Protein AF-A0A7C7J9K8-F1 (afdb_monomer_lite)

Structure (mmCIF, N/CA/C/O backbone):
data_AF-A0A7C7J9K8-F1
#
_entry.id   AF-A0A7C7J9K8-F1
#
loop_
_atom_site.group_PDB
_atom_site.id
_atom_site.type_symbol
_atom_site.label_atom_id
_atom_site.label_alt_id
_atom_site.label_comp_id
_atom_site.label_asym_id
_atom_site.label_entity_id
_atom_site.label_seq_id
_atom_site.pdbx_PDB_ins_code
_atom_site.Cartn_x
_atom_site.Cartn_y
_atom_site.Cartn_z
_atom_site.occupancy
_atom_site.B_iso_or_equiv
_atom_site.auth_seq_id
_atom_site.auth_comp_id
_atom_site.auth_asym_id
_atom_site.auth_atom_id
_atom_site.pdbx_PDB_model_num
ATOM 1 N N . MET A 1 1 ? -30.390 29.914 48.463 1.00 43.97 1 MET A N 1
ATOM 2 C CA . MET A 1 1 ? -29.384 30.238 47.428 1.00 43.97 1 MET A CA 1
ATOM 3 C C . MET A 1 1 ? -29.355 29.061 46.465 1.00 43.97 1 MET A C 1
ATOM 5 O O . MET A 1 1 ? -28.785 28.026 46.788 1.00 43.97 1 MET A O 1
ATOM 9 N N . ASN A 1 2 ? -30.111 29.156 45.372 1.00 30.95 2 ASN A N 1
ATOM 10 C CA . ASN A 1 2 ? -30.405 28.016 44.503 1.00 30.95 2 ASN A CA 1
ATOM 11 C C . ASN A 1 2 ? -29.236 27.807 43.539 1.00 30.95 2 ASN A C 1
ATOM 13 O O . ASN A 1 2 ? -28.981 28.655 42.688 1.00 30.95 2 ASN A O 1
ATOM 17 N N . LYS A 1 3 ? -28.516 26.690 43.676 1.00 35.69 3 LYS A N 1
ATOM 18 C CA . LYS A 1 3 ? -27.518 26.272 42.690 1.00 35.69 3 LYS A CA 1
ATOM 19 C C . LYS A 1 3 ? -28.243 25.517 41.580 1.00 35.69 3 LYS A C 1
ATOM 21 O O . LYS A 1 3 ? -28.665 24.383 41.775 1.00 35.69 3 LYS A O 1
ATOM 26 N N . ILE A 1 4 ? -28.422 26.177 40.442 1.00 40.78 4 ILE A N 1
ATOM 27 C CA . ILE A 1 4 ? -28.878 25.548 39.203 1.00 40.78 4 ILE A CA 1
ATOM 28 C C . ILE A 1 4 ? -27.698 24.726 38.675 1.00 40.78 4 ILE A C 1
ATOM 30 O O . ILE A 1 4 ? -26.663 25.285 38.319 1.00 40.78 4 ILE A O 1
ATOM 34 N N . ILE A 1 5 ? -27.831 23.401 38.681 1.00 48.50 5 ILE A N 1
ATOM 35 C CA . ILE A 1 5 ? -26.876 22.486 38.051 1.00 48.50 5 ILE A CA 1
ATOM 36 C C . ILE A 1 5 ? -27.398 22.222 36.639 1.00 48.50 5 ILE A C 1
ATOM 38 O O . ILE A 1 5 ? -28.446 21.607 36.468 1.00 48.50 5 ILE A O 1
A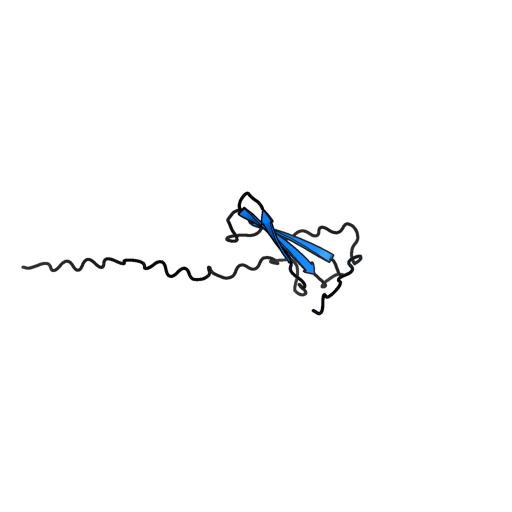TOM 42 N N . ILE A 1 6 ? -26.689 22.730 35.631 1.00 48.41 6 ILE A N 1
ATOM 43 C CA . ILE A 1 6 ? -26.963 22.439 34.221 1.00 48.41 6 ILE A CA 1
ATOM 44 C C . ILE A 1 6 ? -26.190 21.168 33.874 1.00 48.41 6 ILE A C 1
ATOM 46 O O . ILE A 1 6 ? -24.976 21.202 33.681 1.00 48.41 6 ILE A O 1
ATOM 50 N N . THR A 1 7 ? -26.879 20.032 33.822 1.00 47.09 7 THR A N 1
ATOM 51 C CA . THR A 1 7 ? -26.310 18.784 33.306 1.00 47.09 7 THR A CA 1
ATOM 52 C C . THR A 1 7 ? -26.476 18.771 31.788 1.00 47.09 7 THR A C 1
ATOM 54 O O . THR A 1 7 ? -27.569 18.534 31.280 1.00 47.09 7 THR A O 1
ATOM 57 N N . LEU A 1 8 ? -25.398 19.041 31.048 1.00 47.50 8 LEU A N 1
ATOM 58 C CA . LEU A 1 8 ? -25.339 18.794 29.606 1.00 47.50 8 LEU A CA 1
ATOM 59 C C . LEU A 1 8 ? -25.210 17.285 29.382 1.00 47.50 8 LEU A C 1
ATOM 61 O O . LEU A 1 8 ? -24.122 16.722 29.476 1.00 47.50 8 LEU A O 1
ATOM 65 N N . ILE A 1 9 ? -26.327 16.620 29.094 1.00 54.47 9 ILE A N 1
ATOM 66 C CA . ILE A 1 9 ? -26.296 15.273 28.525 1.00 54.47 9 ILE A CA 1
ATOM 67 C C . ILE A 1 9 ? -25.876 15.442 27.063 1.00 54.47 9 ILE A C 1
ATOM 69 O O . ILE A 1 9 ? -26.702 15.739 26.202 1.00 54.47 9 ILE A O 1
ATOM 73 N N . PHE A 1 10 ? -24.585 15.278 26.774 1.00 43.56 10 PHE A N 1
ATOM 74 C CA . PHE A 1 10 ? -24.128 15.032 25.408 1.00 43.56 10 PHE A CA 1
ATOM 75 C C . PHE A 1 10 ? -24.574 13.612 25.040 1.00 43.56 10 PHE A C 1
ATOM 77 O O . PHE A 1 10 ? -23.841 12.643 25.211 1.00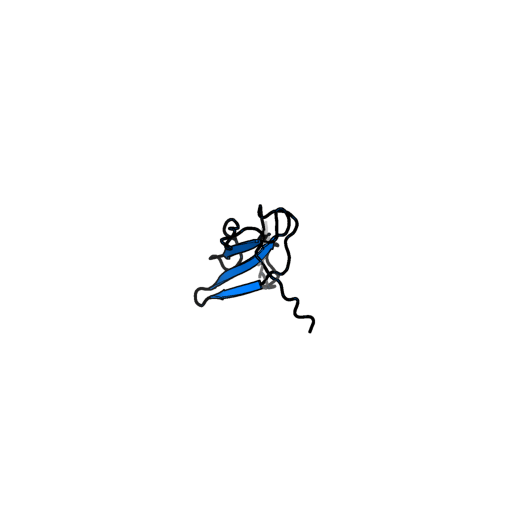 43.56 10 PHE A O 1
ATOM 84 N N . SER A 1 11 ? -25.820 13.465 24.582 1.00 45.25 11 SER A N 1
ATOM 85 C CA . SER A 1 11 ? -26.163 12.318 23.745 1.00 45.25 11 SER A CA 1
ATOM 86 C C . SER A 1 11 ? -25.399 12.520 22.448 1.00 45.25 11 SER A C 1
ATOM 88 O O . SER A 1 11 ? -25.842 13.266 21.575 1.00 45.25 11 SER A O 1
ATOM 90 N N . THR A 1 12 ? -24.213 11.925 22.339 1.00 54.22 12 THR A N 1
ATOM 91 C CA . THR A 1 12 ? -23.546 11.812 21.048 1.00 54.22 12 THR A CA 1
ATOM 92 C C . THR A 1 12 ? -24.415 10.895 20.208 1.00 54.22 12 THR A C 1
ATOM 94 O O . THR A 1 12 ? -24.340 9.672 20.306 1.00 54.22 12 THR A O 1
ATOM 97 N N . PHE A 1 13 ? -25.290 11.498 19.409 1.00 54.56 13 PHE A N 1
ATOM 98 C CA . PHE A 1 13 ? -25.756 10.864 18.193 1.00 54.56 13 PHE A CA 1
ATOM 99 C C . PHE A 1 13 ? -24.503 10.351 17.480 1.00 54.56 13 PHE A C 1
ATOM 101 O O . PHE A 1 13 ? -23.617 11.144 17.159 1.00 54.56 13 PHE A O 1
ATOM 108 N N . LEU A 1 14 ? -24.397 9.028 17.317 1.00 55.50 14 LEU A N 1
ATOM 109 C CA . LEU A 1 14 ? -23.422 8.400 16.433 1.00 55.50 14 LEU A CA 1
ATOM 110 C C . LEU A 1 14 ? -23.744 8.878 15.011 1.00 55.50 14 LEU A C 1
ATOM 112 O O . LEU A 1 14 ? -24.429 8.203 14.246 1.00 55.50 14 LEU A O 1
ATOM 116 N N . LEU A 1 15 ? -23.294 10.076 14.658 1.00 55.09 15 LEU A N 1
ATOM 117 C CA . LEU A 1 15 ? -23.030 10.385 13.270 1.00 55.09 15 LEU A CA 1
ATOM 118 C C . LEU A 1 15 ? -21.772 9.582 12.958 1.00 55.09 15 LEU A C 1
ATOM 120 O O . LEU A 1 15 ? -20.671 9.965 13.344 1.00 55.09 15 LEU A O 1
ATOM 124 N N . ALA A 1 16 ? -21.966 8.392 12.392 1.00 60.75 16 ALA A N 1
ATOM 125 C CA . ALA A 1 16 ? -20.881 7.629 11.805 1.00 60.75 16 ALA A CA 1
ATOM 126 C C . ALA A 1 16 ? -20.365 8.444 10.615 1.00 60.75 16 ALA A C 1
ATOM 128 O O . ALA A 1 16 ? -20.893 8.348 9.510 1.00 60.75 16 ALA A O 1
ATOM 129 N N . ASP A 1 17 ? -19.407 9.321 10.887 1.00 79.38 17 ASP A N 1
ATOM 130 C CA . ASP A 1 17 ? -18.626 10.002 9.869 1.00 79.38 17 ASP A CA 1
ATOM 131 C C . ASP A 1 17 ? -17.344 9.204 9.609 1.00 79.38 17 ASP A C 1
ATOM 133 O O . ASP A 1 17 ? -16.968 8.315 10.386 1.00 79.38 17 ASP A O 1
ATOM 137 N N . PHE A 1 18 ? -16.670 9.508 8.507 1.00 83.00 18 PHE A N 1
ATOM 138 C CA . PHE A 1 18 ? -15.359 8.946 8.235 1.00 83.00 18 PHE A CA 1
ATOM 139 C C . PHE A 1 18 ? -14.364 9.375 9.318 1.00 83.00 18 PHE A C 1
ATOM 141 O O . PHE A 1 18 ? -14.387 10.500 9.823 1.00 83.00 18 PHE A O 1
ATOM 148 N N . SER A 1 19 ? -13.453 8.469 9.665 1.00 84.94 19 SER A N 1
ATOM 149 C CA . SER A 1 19 ? -12.286 8.828 10.465 1.00 84.94 19 SER A CA 1
ATOM 150 C C . SER A 1 19 ? -11.404 9.829 9.713 1.00 84.94 19 SER A C 1
ATOM 152 O O . SER A 1 19 ? -11.558 10.059 8.513 1.00 84.94 19 SER A O 1
ATOM 154 N N . ALA A 1 20 ? -10.406 10.381 10.405 1.00 89.38 20 ALA A N 1
ATOM 155 C CA . ALA A 1 20 ? -9.347 11.128 9.737 1.00 89.38 20 ALA A CA 1
ATOM 156 C C . ALA A 1 20 ? -8.680 10.282 8.633 1.00 89.38 20 ALA A C 1
ATOM 158 O O . ALA A 1 20 ? -8.549 9.062 8.760 1.00 89.38 20 ALA A O 1
ATOM 159 N N . ASN A 1 21 ? -8.238 10.950 7.564 1.00 92.81 21 ASN A N 1
ATOM 160 C CA . ASN A 1 21 ? -7.526 10.305 6.465 1.00 92.81 21 ASN A CA 1
ATOM 161 C C . ASN A 1 21 ? -6.204 9.704 6.953 1.00 92.81 21 ASN A C 1
ATOM 163 O O . ASN A 1 21 ? -5.415 10.379 7.616 1.00 92.81 21 ASN A O 1
ATOM 167 N N . VAL A 1 22 ? -5.929 8.467 6.543 1.00 94.75 22 VAL A N 1
ATOM 168 C CA . VAL A 1 22 ? -4.664 7.778 6.812 1.00 94.75 22 VAL A CA 1
ATOM 169 C C . VAL A 1 22 ? -3.912 7.591 5.502 1.00 94.75 22 VAL A C 1
ATOM 171 O O . VAL A 1 22 ? -4.424 7.008 4.546 1.00 94.75 22 VAL A O 1
ATOM 174 N N . GLN A 1 23 ? -2.675 8.083 5.443 1.00 95.88 23 GLN A N 1
ATOM 175 C CA . GLN A 1 23 ? -1.821 7.885 4.277 1.00 95.88 23 GLN A CA 1
ATOM 176 C C . GLN A 1 23 ? -1.173 6.496 4.328 1.00 95.88 23 GLN A C 1
ATOM 178 O O . GLN A 1 23 ? -0.167 6.293 5.001 1.00 95.88 23 GLN A O 1
ATOM 183 N N . VAL A 1 24 ? -1.726 5.549 3.570 1.00 97.75 24 VAL A N 1
ATOM 184 C CA . VAL A 1 24 ? -1.219 4.166 3.493 1.00 97.75 24 VAL A CA 1
ATOM 185 C C . VAL A 1 24 ? 0.190 4.100 2.896 1.00 97.75 24 VAL A C 1
ATOM 187 O O . VAL A 1 24 ? 1.046 3.368 3.379 1.00 97.75 24 VAL A O 1
ATOM 190 N N . SER A 1 25 ? 0.458 4.900 1.862 1.00 96.44 25 SER A N 1
ATOM 191 C CA . SER A 1 25 ? 1.734 4.910 1.138 1.00 96.44 25 SER A CA 1
ATOM 192 C C . SER A 1 25 ? 2.808 5.778 1.810 1.00 96.44 25 SER A C 1
ATOM 194 O O . SER A 1 25 ? 3.711 6.280 1.135 1.00 96.44 25 SER A O 1
ATOM 196 N N . ALA A 1 26 ? 2.699 6.026 3.119 1.00 93.81 26 ALA A N 1
ATOM 197 C CA . ALA A 1 26 ? 3.655 6.854 3.844 1.00 93.81 26 ALA A CA 1
ATOM 198 C C . ALA A 1 26 ? 5.082 6.306 3.661 1.00 93.81 26 ALA A C 1
ATOM 200 O O . ALA A 1 26 ? 5.340 5.127 3.889 1.00 93.81 26 ALA A O 1
ATOM 201 N N . ASN A 1 27 ? 6.013 7.169 3.243 1.00 89.75 27 ASN A N 1
ATOM 202 C CA . ASN A 1 27 ? 7.406 6.824 2.915 1.00 89.75 27 ASN A CA 1
ATOM 203 C C . ASN A 1 27 ? 7.603 5.891 1.702 1.00 89.75 27 ASN A C 1
ATOM 205 O O . ASN A 1 27 ? 8.729 5.480 1.440 1.00 89.75 27 ASN A O 1
ATOM 209 N N . ALA A 1 28 ? 6.558 5.597 0.923 1.00 88.38 28 ALA A N 1
ATOM 210 C CA . ALA A 1 28 ? 6.665 4.801 -0.304 1.00 88.38 28 ALA A CA 1
ATOM 211 C C . ALA A 1 28 ? 6.974 5.646 -1.551 1.00 88.38 28 ALA A C 1
ATOM 213 O O . ALA A 1 28 ? 6.772 5.175 -2.662 1.00 88.38 28 ALA A O 1
ATOM 214 N N . GLY A 1 29 ? 7.422 6.891 -1.371 1.00 89.19 29 GLY A N 1
ATOM 215 C CA . GLY A 1 29 ? 7.626 7.851 -2.452 1.00 89.19 29 GLY A CA 1
ATOM 216 C C . GLY A 1 29 ? 6.351 8.600 -2.859 1.00 89.19 29 GLY A C 1
ATOM 217 O O . GLY A 1 29 ? 5.329 8.550 -2.168 1.00 89.19 29 GLY A O 1
ATOM 218 N N . SER A 1 30 ? 6.424 9.331 -3.965 1.00 91.50 30 SER A N 1
ATOM 219 C CA . SER A 1 30 ? 5.426 10.303 -4.418 1.00 91.50 30 SER A CA 1
ATOM 220 C C . SER A 1 30 ? 4.569 9.787 -5.572 1.00 91.50 30 SER A C 1
ATOM 222 O O . SER A 1 30 ? 3.392 10.144 -5.644 1.00 91.50 30 SER A O 1
ATOM 224 N N . TYR A 1 31 ? 5.101 8.935 -6.457 1.00 94.50 31 TYR A N 1
ATOM 225 C CA . TYR A 1 31 ? 4.376 8.516 -7.661 1.00 94.50 31 TYR A CA 1
ATOM 226 C C . TYR A 1 31 ? 3.618 7.193 -7.486 1.00 94.50 31 TYR A C 1
ATOM 228 O O . TYR A 1 31 ? 3.871 6.203 -8.175 1.00 94.50 31 TYR A O 1
ATOM 236 N N . ASN A 1 32 ? 2.676 7.194 -6.540 1.00 94.69 32 ASN A N 1
ATOM 237 C CA . ASN A 1 32 ? 1.824 6.050 -6.207 1.00 94.69 32 ASN A CA 1
ATOM 238 C C . ASN A 1 32 ? 0.538 6.053 -7.048 1.00 94.69 32 ASN A C 1
ATOM 240 O O . ASN A 1 32 ? -0.120 7.086 -7.179 1.00 94.69 32 ASN A O 1
ATOM 244 N N . LYS A 1 33 ? 0.158 4.904 -7.610 1.00 93.25 33 LYS A N 1
ATOM 245 C CA . LYS A 1 33 ? -1.018 4.754 -8.478 1.00 93.25 33 LYS A CA 1
ATOM 246 C C . LYS A 1 33 ? -1.604 3.347 -8.404 1.00 93.25 33 LYS A C 1
ATOM 248 O O . LYS A 1 33 ? -0.947 2.424 -7.934 1.00 93.25 33 LYS A O 1
ATOM 253 N N . MET A 1 34 ? -2.812 3.197 -8.947 1.00 93.38 34 MET A N 1
ATOM 254 C CA . MET A 1 34 ? -3.497 1.906 -9.097 1.00 93.38 34 MET A CA 1
ATOM 255 C C . MET A 1 34 ? -3.580 1.123 -7.777 1.00 93.38 34 MET A C 1
ATOM 257 O O . MET A 1 34 ? -3.063 0.008 -7.705 1.00 93.38 34 MET A O 1
ATOM 261 N N . PRO A 1 35 ? -4.155 1.720 -6.714 1.00 95.69 35 PRO A N 1
ATOM 262 C CA . PRO A 1 35 ? -4.356 0.987 -5.482 1.00 95.69 35 PRO A CA 1
ATOM 263 C C . PRO A 1 35 ? -5.415 -0.100 -5.682 1.00 95.69 35 PRO A C 1
ATOM 265 O O . PRO A 1 35 ? -6.402 0.112 -6.387 1.00 95.69 35 PRO A O 1
ATOM 268 N N . ASP A 1 36 ? -5.223 -1.224 -5.007 1.00 96.88 36 ASP A N 1
ATOM 269 C CA . ASP A 1 36 ? -6.242 -2.247 -4.803 1.00 96.88 36 ASP A CA 1
ATOM 270 C C . ASP A 1 36 ? -6.295 -2.620 -3.316 1.00 96.88 36 ASP A C 1
ATOM 272 O O . ASP A 1 36 ? -5.290 -2.506 -2.599 1.00 96.88 36 ASP A O 1
ATOM 276 N N . ILE A 1 37 ? -7.477 -3.006 -2.838 1.00 97.75 37 ILE A N 1
ATOM 277 C CA . ILE A 1 37 ? -7.759 -3.206 -1.415 1.00 97.75 37 ILE A CA 1
ATOM 278 C C . ILE A 1 37 ? -8.655 -4.422 -1.179 1.00 97.75 37 ILE A C 1
ATOM 280 O O . ILE A 1 37 ? -9.681 -4.600 -1.830 1.00 97.75 37 ILE A O 1
ATOM 284 N N . ALA A 1 38 ? -8.294 -5.232 -0.186 1.00 98.38 38 ALA A N 1
ATOM 285 C CA . ALA A 1 38 ? -9.092 -6.363 0.274 1.00 98.38 38 ALA A CA 1
ATOM 286 C C . ALA A 1 38 ? -9.098 -6.440 1.805 1.00 98.38 38 ALA A C 1
ATOM 288 O O . ALA A 1 38 ? -8.150 -6.007 2.460 1.00 98.38 38 ALA A O 1
ATOM 289 N N . VAL A 1 39 ? -10.157 -7.015 2.378 1.00 98.56 39 VAL A N 1
ATOM 290 C CA . VAL A 1 39 ? -10.276 -7.253 3.823 1.00 98.56 39 VAL A CA 1
ATOM 291 C C . VAL A 1 39 ? -10.431 -8.750 4.067 1.00 98.56 39 VAL A C 1
ATOM 293 O O . VAL A 1 39 ? -11.275 -9.388 3.436 1.00 98.56 39 VAL A O 1
ATOM 296 N N . ASP A 1 40 ? -9.601 -9.316 4.943 1.00 98.19 40 ASP A N 1
ATOM 297 C CA . ASP A 1 40 ? -9.672 -10.736 5.299 1.00 98.19 40 ASP A CA 1
ATOM 298 C C . ASP A 1 40 ? -10.756 -11.025 6.360 1.00 98.19 40 ASP A C 1
ATOM 300 O O . ASP A 1 40 ? -11.400 -10.124 6.900 1.00 98.19 40 ASP A O 1
ATOM 304 N N . GLY A 1 41 ? -10.960 -12.305 6.691 1.00 98.06 41 GLY A N 1
ATOM 305 C CA . GLY A 1 41 ? -11.960 -12.724 7.682 1.00 98.06 41 GLY A CA 1
ATOM 306 C C . GLY A 1 41 ? -11.680 -12.272 9.123 1.00 98.06 41 GLY A C 1
ATOM 307 O O . GLY A 1 41 ? -12.581 -12.330 9.955 1.00 98.06 41 GLY A O 1
ATOM 308 N N . ASN A 1 42 ? -10.463 -11.808 9.418 1.00 97.75 42 ASN A N 1
ATOM 309 C CA . ASN A 1 42 ? -10.091 -11.246 10.718 1.00 97.75 42 ASN A CA 1
ATOM 310 C C . ASN A 1 42 ? -10.259 -9.717 10.751 1.00 97.75 42 ASN A C 1
ATOM 312 O O . ASN A 1 42 ? -9.998 -9.092 11.778 1.00 97.75 42 ASN A O 1
ATOM 316 N N . GLY A 1 43 ? -10.676 -9.104 9.638 1.00 97.69 43 GLY A N 1
ATOM 317 C CA . GLY A 1 43 ? -10.764 -7.656 9.497 1.00 97.69 43 GLY A CA 1
ATOM 318 C C . GLY A 1 43 ? -9.420 -6.980 9.213 1.00 97.69 43 GLY A C 1
ATOM 319 O O . GLY A 1 43 ? -9.338 -5.755 9.341 1.00 97.69 43 GLY A O 1
ATOM 320 N N . THR A 1 44 ? -8.386 -7.741 8.833 1.00 98.69 44 THR A N 1
ATOM 321 C CA . THR A 1 44 ? -7.116 -7.184 8.353 1.00 98.69 44 THR A CA 1
ATOM 322 C C . THR A 1 44 ? -7.352 -6.528 7.002 1.00 98.69 44 THR A C 1
ATOM 324 O O . THR A 1 44 ? -7.849 -7.168 6.076 1.00 98.69 44 THR A O 1
ATOM 327 N N . VAL A 1 45 ? -6.964 -5.264 6.869 1.00 98.62 45 VAL A N 1
ATOM 328 C CA . VAL A 1 45 ? -7.018 -4.541 5.597 1.00 98.62 45 VAL A CA 1
ATOM 329 C C . VAL A 1 45 ? -5.692 -4.726 4.874 1.00 98.62 45 VAL A C 1
ATOM 331 O O . VAL A 1 45 ? -4.635 -4.438 5.433 1.00 98.62 45 VAL A O 1
ATOM 334 N N . HIS A 1 46 ? -5.747 -5.172 3.628 1.00 98.62 46 HIS A N 1
ATOM 335 C CA . HIS A 1 46 ? -4.611 -5.373 2.738 1.00 98.62 46 HIS A CA 1
ATOM 336 C C . HIS A 1 46 ? -4.684 -4.352 1.613 1.00 98.62 46 HIS A 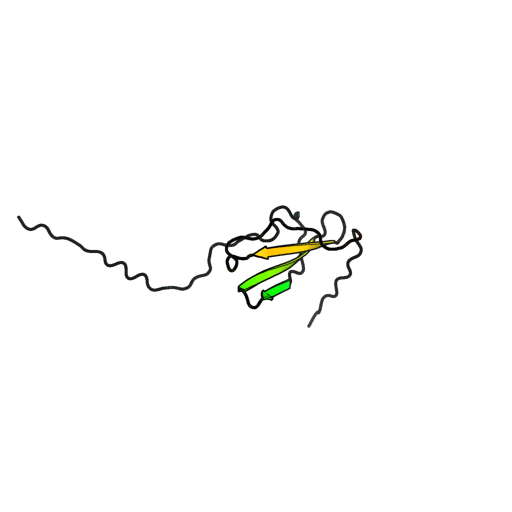C 1
ATOM 338 O O . HIS A 1 46 ? -5.698 -4.292 0.923 1.00 98.62 46 HIS A O 1
ATOM 344 N N . VAL A 1 47 ? -3.624 -3.572 1.411 1.00 98.44 47 VAL A N 1
ATOM 345 C CA . VAL A 1 47 ? -3.555 -2.586 0.328 1.00 98.44 47 VAL A CA 1
ATOM 346 C C . VAL A 1 47 ? -2.305 -2.845 -0.490 1.00 98.44 47 VAL A C 1
ATOM 348 O O . VAL A 1 47 ? -1.207 -2.952 0.061 1.00 98.44 47 VAL A O 1
ATOM 351 N N . VAL A 1 48 ? -2.473 -2.916 -1.805 1.00 97.50 48 VAL A N 1
ATOM 352 C CA . VAL A 1 48 ? -1.375 -2.959 -2.773 1.00 97.50 48 VAL A CA 1
ATOM 353 C C . VAL A 1 48 ? -1.472 -1.767 -3.707 1.00 97.50 48 VAL A C 1
ATOM 355 O O . VAL A 1 48 ? -2.558 -1.257 -3.958 1.00 97.50 48 VAL A O 1
ATOM 358 N N . TRP A 1 49 ? -0.340 -1.293 -4.209 1.00 96.69 49 TRP A N 1
ATOM 359 C CA . TRP A 1 49 ? -0.300 -0.226 -5.206 1.00 96.69 49 TRP A CA 1
ATOM 360 C C . TRP A 1 49 ? 0.979 -0.308 -6.022 1.00 96.69 49 TRP A C 1
ATOM 362 O O . TRP A 1 49 ? 1.922 -1.025 -5.681 1.00 96.69 49 TRP A O 1
ATOM 372 N N . ILE A 1 50 ? 1.025 0.465 -7.098 1.00 95.31 50 ILE A N 1
ATOM 373 C CA . ILE A 1 50 ? 2.228 0.651 -7.895 1.00 95.31 50 ILE A CA 1
ATOM 374 C C . ILE A 1 50 ? 2.888 1.968 -7.499 1.00 95.31 50 ILE A C 1
ATOM 376 O O . ILE A 1 50 ? 2.231 3.008 -7.504 1.00 95.31 50 ILE A O 1
ATOM 380 N N . ASN A 1 51 ? 4.190 1.944 -7.219 1.00 95.44 51 ASN A N 1
ATOM 381 C CA . ASN A 1 51 ? 5.013 3.150 -7.157 1.00 95.44 51 ASN A CA 1
ATOM 382 C C . ASN A 1 51 ? 5.932 3.228 -8.385 1.00 95.44 51 ASN A C 1
ATOM 384 O O . ASN A 1 51 ? 6.496 2.219 -8.816 1.00 95.44 51 ASN A O 1
ATOM 388 N N . ASN A 1 52 ? 6.059 4.433 -8.941 1.00 93.19 52 ASN A N 1
ATOM 389 C CA . ASN A 1 52 ? 6.780 4.716 -10.179 1.00 93.19 52 ASN A CA 1
ATOM 390 C C . ASN A 1 52 ? 8.012 5.628 -10.006 1.00 93.19 52 ASN A C 1
ATOM 392 O O . ASN A 1 52 ? 8.552 6.069 -11.020 1.00 93.19 52 ASN A O 1
ATOM 396 N N . ASP A 1 53 ? 8.459 5.929 -8.782 1.00 89.69 53 ASP A N 1
ATOM 397 C CA . ASP A 1 53 ? 9.556 6.887 -8.565 1.00 89.69 53 ASP A CA 1
ATOM 398 C C . ASP A 1 53 ? 10.915 6.346 -9.031 1.00 89.69 53 ASP A C 1
ATOM 400 O O . ASP A 1 53 ? 11.680 7.069 -9.661 1.00 89.69 53 ASP A O 1
ATOM 404 N N . ASN A 1 54 ? 11.207 5.066 -8.769 1.00 84.44 54 ASN A N 1
ATOM 405 C CA . ASN A 1 54 ? 12.482 4.419 -9.103 1.00 84.44 54 ASN A CA 1
ATOM 406 C C . ASN A 1 54 ? 12.242 3.062 -9.778 1.00 84.44 54 ASN A C 1
ATOM 408 O O . ASN A 1 54 ? 12.518 1.997 -9.217 1.00 84.44 54 ASN A O 1
ATOM 412 N N . ASN A 1 55 ? 11.743 3.124 -11.014 1.00 88.19 55 ASN A N 1
ATOM 413 C CA . ASN A 1 55 ? 11.109 2.021 -11.741 1.00 88.19 55 ASN A CA 1
ATOM 414 C C . ASN A 1 55 ? 9.738 1.645 -11.170 1.00 88.19 55 ASN A C 1
ATOM 416 O O . ASN A 1 55 ? 9.414 1.924 -10.019 1.00 88.19 55 ASN A O 1
ATOM 420 N N . LYS A 1 56 ? 8.926 0.996 -12.006 1.00 92.00 56 LYS A N 1
ATOM 421 C CA . LYS A 1 56 ? 7.605 0.515 -11.614 1.00 92.00 56 LYS A CA 1
ATOM 422 C C . LYS A 1 56 ? 7.738 -0.695 -10.690 1.00 92.00 56 LYS A C 1
ATOM 424 O O . LYS A 1 56 ? 8.243 -1.732 -11.115 1.00 92.00 56 LYS A O 1
ATOM 429 N N . ASN A 1 57 ? 7.272 -0.565 -9.454 1.00 94.88 57 ASN A N 1
ATOM 430 C CA . ASN A 1 57 ? 7.315 -1.618 -8.441 1.00 94.88 57 ASN A CA 1
ATOM 431 C C . ASN A 1 57 ? 5.965 -1.741 -7.737 1.00 94.88 57 ASN A C 1
ATOM 433 O O . ASN A 1 57 ? 5.227 -0.760 -7.637 1.00 94.88 57 ASN A O 1
ATOM 437 N N . VAL A 1 58 ? 5.656 -2.938 -7.242 1.00 95.50 58 VAL A N 1
ATOM 438 C CA . VAL A 1 58 ? 4.453 -3.188 -6.446 1.00 95.50 58 VAL A CA 1
ATOM 439 C C . VAL A 1 58 ? 4.814 -3.066 -4.975 1.00 95.50 58 VAL A C 1
ATOM 441 O O . VAL A 1 58 ? 5.750 -3.715 -4.499 1.00 95.50 58 VAL A O 1
ATOM 444 N N . PHE A 1 59 ? 4.052 -2.248 -4.267 1.00 97.25 59 PHE A N 1
ATOM 445 C CA . PHE A 1 59 ? 4.167 -2.043 -2.835 1.00 97.25 59 PHE A CA 1
ATOM 446 C C . PHE A 1 59 ? 2.935 -2.568 -2.111 1.00 97.25 59 PHE A C 1
ATOM 448 O O . PHE A 1 59 ? 1.855 -2.681 -2.690 1.00 97.25 59 PHE A O 1
ATOM 455 N N . TYR A 1 60 ? 3.126 -2.888 -0.838 1.00 98.12 60 TYR A N 1
ATOM 456 C CA . TYR A 1 60 ? 2.107 -3.434 0.038 1.00 98.12 60 TYR A CA 1
ATOM 457 C C . TYR A 1 60 ? 2.199 -2.834 1.438 1.00 98.12 60 TYR A C 1
ATOM 459 O O . TYR A 1 60 ? 3.293 -2.636 1.972 1.00 98.12 60 TYR A O 1
ATOM 467 N N . ALA A 1 61 ? 1.042 -2.621 2.053 1.00 98.62 61 ALA A N 1
ATOM 468 C CA . ALA A 1 61 ? 0.896 -2.344 3.473 1.00 98.62 61 ALA A CA 1
ATOM 469 C C . ALA A 1 61 ? -0.396 -2.982 3.991 1.00 98.62 61 ALA A C 1
ATOM 471 O O . ALA A 1 61 ? -1.337 -3.228 3.232 1.00 98.62 61 ALA A O 1
ATOM 472 N N . LYS A 1 62 ? -0.449 -3.240 5.298 1.00 98.56 62 LYS A N 1
ATOM 473 C CA . LYS A 1 62 ? -1.640 -3.786 5.951 1.00 98.56 62 LYS A CA 1
ATOM 474 C C . LYS A 1 62 ? -2.002 -3.051 7.226 1.00 98.56 62 LYS A C 1
ATOM 476 O O . LYS A 1 62 ? -1.120 -2.506 7.885 1.00 98.56 62 LYS A O 1
ATOM 481 N N . SER A 1 63 ? -3.269 -3.127 7.597 1.00 98.62 63 SER A N 1
ATOM 482 C CA . SER A 1 63 ? -3.790 -2.682 8.887 1.00 98.62 63 SER A CA 1
ATOM 483 C C . SER A 1 63 ? -4.423 -3.861 9.616 1.00 98.62 63 SER A C 1
ATOM 485 O O . SER A 1 63 ? -5.182 -4.622 9.023 1.00 98.62 63 SER A O 1
ATOM 487 N N . THR A 1 64 ? -4.122 -4.003 10.905 1.00 98.44 64 THR A N 1
ATOM 488 C CA . THR A 1 64 ? -4.762 -4.981 11.805 1.00 98.44 64 THR A CA 1
ATOM 489 C C . THR A 1 64 ? -5.711 -4.316 12.804 1.00 98.44 64 THR A C 1
ATOM 491 O O . THR A 1 64 ? -6.200 -4.970 13.717 1.00 98.44 64 THR A O 1
ATOM 494 N N . ASP A 1 65 ? -5.940 -3.011 12.659 1.00 97.62 65 ASP A N 1
ATOM 495 C CA . ASP A 1 65 ? -6.791 -2.169 13.505 1.00 97.62 65 ASP A CA 1
ATOM 496 C C . ASP A 1 65 ? -7.899 -1.498 12.673 1.00 97.62 65 ASP A C 1
ATOM 498 O O . ASP A 1 65 ? -8.272 -0.348 12.902 1.00 97.62 65 ASP A O 1
ATOM 502 N N . HIS A 1 66 ? -8.417 -2.235 11.684 1.00 94.81 66 HIS A N 1
ATOM 503 C CA . HIS A 1 66 ? -9.546 -1.842 10.834 1.00 94.81 66 HIS A CA 1
ATOM 504 C C . HIS A 1 66 ? -9.352 -0.511 10.082 1.00 94.81 66 HIS A C 1
ATOM 506 O O . HIS A 1 66 ? -10.303 0.236 9.865 1.00 94.81 66 HIS A O 1
ATOM 512 N N . GLY A 1 67 ? -8.121 -0.225 9.657 1.00 95.88 67 GLY A N 1
ATOM 513 C CA . GLY A 1 67 ? -7.757 0.964 8.885 1.00 95.88 67 GLY A CA 1
ATOM 514 C C . GLY A 1 67 ? -7.269 2.147 9.723 1.00 95.88 67 GLY A C 1
ATOM 515 O O . GLY A 1 67 ? -6.980 3.194 9.145 1.00 95.88 67 GLY A O 1
ATOM 516 N N . GLY A 1 68 ? -7.145 1.999 11.048 1.00 95.19 68 GLY A N 1
ATOM 517 C CA . GLY A 1 68 ? -6.632 3.054 11.928 1.00 95.19 68 GLY A CA 1
ATOM 518 C C . GLY A 1 68 ? -5.155 3.376 11.683 1.00 95.19 68 GLY A C 1
ATOM 519 O O . GLY A 1 68 ? -4.768 4.544 11.618 1.00 95.19 68 GLY A O 1
ATOM 520 N N . THR A 1 69 ? -4.331 2.347 11.496 1.00 96.75 69 THR A N 1
ATOM 521 C CA . THR A 1 69 ? -2.904 2.454 11.190 1.00 96.75 69 THR A CA 1
ATOM 522 C C . THR A 1 69 ? -2.479 1.391 10.183 1.00 96.75 69 THR A C 1
ATOM 524 O O . THR A 1 69 ? -3.031 0.294 10.126 1.00 96.75 69 THR A O 1
ATOM 527 N N . PHE A 1 70 ? -1.471 1.710 9.369 1.00 98.19 70 PHE A N 1
ATOM 528 C CA . PHE A 1 70 ? -0.902 0.786 8.391 1.00 98.19 70 PHE A CA 1
ATOM 529 C C . PHE A 1 70 ? 0.566 0.509 8.701 1.00 98.19 70 PHE A C 1
ATOM 531 O O . PHE A 1 70 ? 1.297 1.378 9.178 1.00 98.19 70 PHE A O 1
ATOM 538 N N . SER A 1 71 ? 1.004 -0.713 8.409 1.00 98.31 71 SER A N 1
ATOM 539 C CA . SER A 1 71 ? 2.414 -1.089 8.448 1.00 98.31 71 SER A CA 1
ATOM 540 C C . SER A 1 71 ? 3.244 -0.216 7.508 1.00 98.31 71 SER A C 1
ATOM 542 O O . SER A 1 71 ? 2.744 0.233 6.477 1.00 98.31 71 SER A O 1
ATOM 544 N N . THR A 1 72 ? 4.542 -0.079 7.787 1.00 97.88 72 THR A N 1
ATOM 545 C CA . THR A 1 72 ? 5.487 0.502 6.825 1.00 97.88 72 THR A CA 1
ATOM 546 C C . THR A 1 72 ? 5.352 -0.197 5.466 1.00 97.88 72 THR A C 1
ATOM 548 O O . THR A 1 72 ? 5.394 -1.432 5.431 1.00 97.88 72 THR A O 1
ATOM 551 N N . PRO A 1 73 ? 5.195 0.554 4.361 1.00 97.75 73 PRO A N 1
ATOM 552 C CA . PRO A 1 73 ? 5.147 -0.024 3.030 1.00 97.75 73 PRO A CA 1
ATOM 553 C C . PRO A 1 73 ? 6.367 -0.873 2.696 1.00 97.75 73 PRO A C 1
ATOM 555 O O . PRO A 1 73 ? 7.503 -0.485 2.972 1.00 97.75 73 PRO A O 1
ATOM 558 N N . VAL A 1 74 ? 6.132 -2.006 2.042 1.00 96.75 74 VAL A N 1
ATOM 559 C CA . VAL A 1 74 ? 7.188 -2.901 1.558 1.00 96.75 74 VAL A CA 1
ATOM 560 C C . VAL A 1 74 ? 7.027 -3.154 0.067 1.00 96.75 74 VAL A C 1
ATOM 562 O O . VAL A 1 74 ? 5.912 -3.340 -0.415 1.00 96.75 74 VAL A O 1
ATOM 565 N N . GLN A 1 75 ? 8.139 -3.178 -0.666 1.00 95.25 75 GLN A N 1
ATOM 566 C CA . GLN A 1 75 ? 8.160 -3.667 -2.041 1.00 95.25 75 GLN A CA 1
ATOM 567 C C . GLN A 1 75 ? 7.981 -5.191 -2.032 1.00 95.25 75 GLN A C 1
ATOM 569 O O . GLN A 1 75 ? 8.666 -5.882 -1.278 1.00 95.25 75 GLN A O 1
ATOM 574 N N . ILE A 1 76 ? 7.094 -5.715 -2.880 1.00 95.62 76 ILE A N 1
ATOM 575 C CA . ILE A 1 76 ? 6.784 -7.156 -2.926 1.00 95.62 76 ILE A CA 1
ATOM 576 C C . ILE A 1 76 ? 7.209 -7.851 -4.226 1.00 95.62 76 ILE A C 1
ATOM 578 O O . ILE A 1 76 ? 7.266 -9.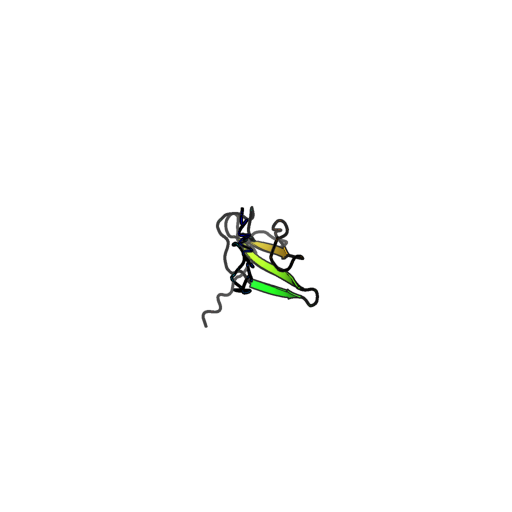079 -4.265 1.00 95.62 76 ILE A O 1
ATOM 582 N N . ASN A 1 77 ? 7.542 -7.111 -5.289 1.00 93.75 77 ASN A N 1
ATOM 583 C CA . ASN A 1 77 ? 8.102 -7.701 -6.508 1.00 93.75 77 ASN A CA 1
ATOM 584 C C . ASN A 1 77 ? 9.612 -7.955 -6.369 1.00 93.75 77 ASN A C 1
ATOM 586 O O . ASN A 1 77 ? 10.359 -7.099 -5.898 1.00 93.75 77 ASN A O 1
ATOM 590 N N . MET A 1 78 ? 10.063 -9.119 -6.849 1.00 91.25 78 MET A N 1
ATOM 591 C CA . MET A 1 78 ? 11.460 -9.567 -6.743 1.00 91.25 78 MET A CA 1
ATOM 592 C C . MET A 1 78 ? 12.427 -8.799 -7.657 1.00 91.25 78 MET A C 1
ATOM 594 O O . MET A 1 78 ? 13.608 -8.665 -7.340 1.00 91.25 78 MET A O 1
ATOM 598 N N . HIS A 1 79 ? 11.952 -8.323 -8.810 1.00 90.25 79 HIS A N 1
ATOM 599 C CA . HIS A 1 79 ? 12.780 -7.630 -9.797 1.00 90.25 79 HIS A CA 1
ATOM 600 C C . HIS A 1 79 ? 12.245 -6.231 -10.068 1.00 90.25 79 HIS A C 1
ATOM 602 O O . HIS A 1 79 ? 11.082 -6.065 -10.442 1.00 90.25 79 HIS A O 1
ATOM 608 N N . ASN A 1 80 ? 13.111 -5.231 -9.903 1.00 90.50 80 ASN A N 1
ATOM 609 C CA . ASN A 1 80 ? 12.729 -3.832 -10.034 1.00 90.50 80 ASN A CA 1
ATOM 610 C C . ASN A 1 80 ? 12.304 -3.496 -11.467 1.00 90.50 80 ASN A C 1
ATOM 612 O O . ASN A 1 80 ? 13.014 -3.837 -12.411 1.00 90.50 80 ASN A O 1
ATOM 616 N N . GLY A 1 81 ? 11.177 -2.802 -11.635 1.00 86.12 81 GLY A N 1
ATOM 617 C CA . GLY A 1 81 ? 10.694 -2.371 -12.953 1.00 86.12 81 GLY A CA 1
ATOM 618 C C . GLY A 1 81 ? 9.934 -3.424 -13.760 1.00 86.12 81 GLY A C 1
ATOM 619 O O . GLY A 1 81 ? 9.368 -3.084 -14.797 1.00 86.12 81 GLY A O 1
ATOM 620 N N . TYR A 1 82 ? 9.866 -4.673 -13.292 1.00 87.25 82 TYR A N 1
ATOM 621 C CA . TYR A 1 82 ? 9.161 -5.765 -13.972 1.00 87.25 82 TYR A CA 1
ATOM 622 C C . TYR A 1 82 ? 7.715 -5.870 -13.491 1.00 87.25 82 TYR A C 1
ATOM 624 O O . TYR A 1 82 ? 7.299 -6.864 -12.898 1.00 87.25 82 TYR A O 1
ATOM 632 N N . VAL A 1 83 ? 6.950 -4.809 -13.734 1.00 86.69 83 VAL A N 1
ATOM 633 C CA . VAL A 1 83 ? 5.528 -4.736 -13.394 1.00 86.69 83 VAL A CA 1
ATOM 634 C C . VAL A 1 83 ? 4.753 -4.299 -14.629 1.00 86.69 83 VAL A C 1
ATOM 636 O O . VAL A 1 83 ? 4.961 -3.205 -15.156 1.00 86.69 83 VAL A O 1
ATOM 639 N N . SER A 1 84 ? 3.832 -5.146 -15.075 1.00 82.88 84 SER A N 1
ATOM 640 C CA . SER A 1 84 ? 2.812 -4.795 -16.060 1.00 82.88 84 SER A CA 1
ATOM 641 C C . SER A 1 84 ? 1.541 -4.383 -15.329 1.00 82.88 84 SER A C 1
ATOM 643 O O . SER A 1 84 ? 0.997 -5.169 -14.555 1.00 82.88 84 SER A O 1
ATOM 645 N N . ASP A 1 85 ? 1.061 -3.171 -15.578 1.00 77.31 85 ASP A N 1
ATOM 646 C CA . ASP A 1 85 ? -0.300 -2.776 -15.240 1.00 77.31 85 ASP A CA 1
ATOM 647 C C . ASP A 1 85 ? -1.181 -2.938 -16.476 1.00 77.31 85 ASP A C 1
ATOM 649 O O . ASP A 1 85 ? -0.804 -2.568 -17.586 1.00 77.31 85 ASP A O 1
ATOM 653 N N . ILE A 1 86 ? -2.372 -3.492 -16.288 1.00 67.69 86 ILE A N 1
ATOM 654 C CA . ILE A 1 86 ? -3.424 -3.431 -17.296 1.00 67.69 86 ILE A CA 1
ATOM 655 C C . ILE A 1 86 ? -4.458 -2.473 -16.726 1.00 67.69 86 ILE A C 1
ATOM 657 O O . ILE A 1 86 ? -5.083 -2.771 -15.710 1.00 67.69 86 ILE A O 1
ATOM 661 N N . MET A 1 87 ? -4.619 -1.302 -17.345 1.00 59.91 87 MET A N 1
ATOM 662 C CA . MET A 1 87 ? -5.791 -0.482 -17.053 1.00 59.91 87 MET A CA 1
ATOM 663 C C . MET A 1 87 ? -7.003 -1.220 -17.605 1.00 59.91 87 MET A C 1
ATOM 665 O O . MET A 1 87 ? -7.138 -1.361 -18.818 1.00 59.91 87 MET A O 1
ATOM 669 N N . TYR A 1 88 ? -7.893 -1.674 -16.729 1.00 56.91 88 TYR A N 1
ATOM 670 C CA . TYR A 1 88 ? -9.258 -1.947 -17.148 1.00 56.91 88 TYR A CA 1
ATOM 671 C C . TYR A 1 88 ? -9.916 -0.580 -17.383 1.00 56.91 88 TYR A C 1
ATOM 673 O O . TYR A 1 88 ? -10.373 0.068 -16.444 1.00 56.91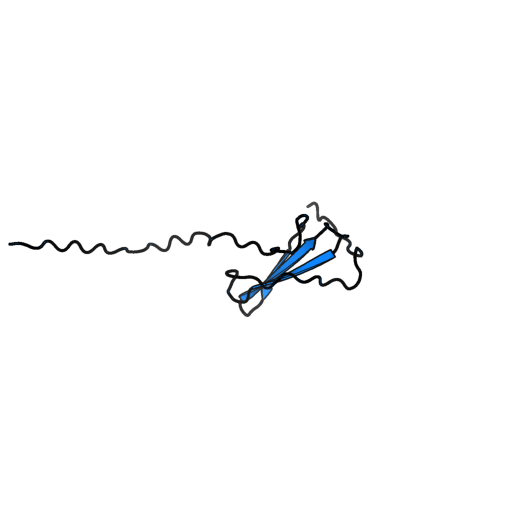 88 TYR A O 1
ATOM 681 N N . SER A 1 89 ? -9.888 -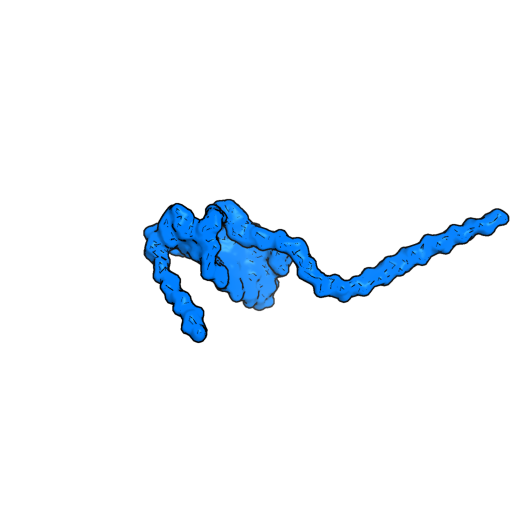0.087 -18.623 1.00 51.19 89 SER A N 1
ATOM 682 C CA . SER A 1 89 ? -10.853 0.925 -19.049 1.00 51.19 89 SER A CA 1
ATOM 683 C C . SER A 1 89 ? -12.154 0.171 -19.299 1.00 51.19 89 SER A C 1
ATOM 685 O O . SER A 1 89 ? -12.278 -0.500 -20.324 1.00 51.19 89 SER A O 1
ATOM 687 N N . GLY A 1 90 ? -13.043 0.171 -18.305 1.00 50.09 90 GLY A N 1
ATOM 688 C CA . GLY A 1 90 ? -14.424 -0.273 -18.506 1.00 50.09 90 GLY A CA 1
ATOM 689 C C . GLY A 1 90 ? -15.095 0.498 -19.635 1.00 50.09 90 GLY A C 1
ATOM 690 O O . GLY A 1 90 ? -14.746 1.688 -19.816 1.00 50.09 90 GLY A O 1
#

pLDDT: mean 83.63, std 19.44, range [30.95, 98.69]

Secondary structure (DSSP, 8-state):
----------------PPPPP--TTTTS-S-EEEEEEEE-TT--EEEEEEE-BTB-EEEEEEESSTTS--PPPEE--SSTT---------

Radius of gyration: 21.22 Å; chains: 1; bounding box: 43×43×66 Å

Sequence (90 aa):
MNKIIITLIFSTFLLADFSANVQVSANAGSYNKMPDIAVDGNGTVHVVWINNDNNKNVFYAKSTDHGGTFSTPVQINMHNGYVSDIMYSG

Foldseek 3Di:
DDDDDDDPPPPPPPPVDDDPDDDQCVVVDDQWDDKDWDADPQLKIKIWIWHPPFATFIKIWIDNPNNPDIDHIDTDDPDGNPDDDDDPPD